Protein AF-A0A1W1EHX5-F1 (afdb_monomer)

Radius of gyration: 16.43 Å; Cα contacts (8 Å, |Δi|>4): 65; chains: 1; bounding box: 32×44×41 Å

Sequence (112 aa):
MSEAKERYNRLISIVNSNLSNHNINNITFENYDNLDISIYNYPLSKLLSIDDDKEFLYEVFYKILDRIIDKNTLNHLLLKLKNREIKREKIIKNIFNSQERIIKNTYIDFNK

Mean predicted aligned error: 8.45 Å

Secondary structure (DSSP, 8-state):
--HHHHHHHHHHHHHHHHHHHTTPPPPP---GGGTTS-TTS--HHHHHT--SHHHHHHHHHHHHHSSPPPHHHHHHHHHHHHTTSS-HHHHHHHHHTSHHHHHHT----TT-

Foldseek 3Di:
DDPVQVVVVVVLVVQQVVCVVVVHHRDDDDRPVCPVPDLVHHDPVVLVPPPDLLVSVQCLCCSQQVDGDDPVNSVVVVVCVVVVVDDSVRVSVPSNPDVSNVVVVPDPPPPD

Organism: NCBI:txid652676

pLDDT: mean 85.0, std 13.27, range [44.88, 97.31]

Structure (mmCIF, N/CA/C/O backbone):
data_AF-A0A1W1EHX5-F1
#
_entry.id   AF-A0A1W1EHX5-F1
#
loop_
_atom_site.group_PDB
_atom_site.id
_atom_site.type_symbol
_atom_site.label_atom_id
_atom_site.label_alt_id
_atom_site.label_comp_id
_atom_site.label_asym_id
_atom_site.label_entity_id
_atom_site.label_seq_id
_atom_site.pdbx_PDB_ins_code
_atom_site.Cartn_x
_atom_site.Cartn_y
_atom_site.Cartn_z
_atom_site.occupancy
_atom_site.B_iso_or_equiv
_atom_site.auth_seq_id
_atom_site.auth_comp_id
_atom_site.auth_asym_id
_atom_site.auth_atom_id
_atom_site.pdbx_PDB_model_num
ATOM 1 N N . MET A 1 1 ? -11.434 -6.218 -17.946 1.00 61.47 1 MET A N 1
ATOM 2 C CA . MET A 1 1 ? -10.377 -5.221 -17.653 1.00 61.47 1 MET A CA 1
ATOM 3 C C . MET A 1 1 ? -10.346 -4.235 -18.816 1.00 61.47 1 MET A C 1
ATOM 5 O O . MET A 1 1 ? -10.547 -4.696 -19.930 1.00 61.47 1 MET A O 1
ATOM 9 N N . SER A 1 2 ? -10.216 -2.920 -18.598 1.00 86.31 2 SER A N 1
ATOM 10 C CA . SER A 1 2 ? -10.209 -1.944 -19.706 1.00 86.31 2 SER A CA 1
ATOM 11 C C . SER A 1 2 ? -8.896 -2.004 -20.499 1.00 86.31 2 SER A C 1
ATOM 13 O O . SER A 1 2 ? -7.849 -2.322 -19.935 1.00 86.31 2 SER A O 1
ATOM 15 N N . GLU A 1 3 ? -8.935 -1.663 -21.790 1.00 93.88 3 GLU A N 1
ATOM 16 C CA . GLU A 1 3 ? -7.753 -1.664 -22.671 1.00 93.88 3 GLU A CA 1
ATOM 17 C C . GLU A 1 3 ? -6.623 -0.767 -22.132 1.00 93.88 3 GLU A C 1
ATOM 19 O O . GLU A 1 3 ? -5.446 -1.126 -22.163 1.00 93.88 3 GLU A O 1
ATOM 24 N N . ALA A 1 4 ? -6.974 0.391 -21.571 1.00 91.81 4 ALA A N 1
ATOM 25 C CA . ALA A 1 4 ? -6.007 1.313 -20.987 1.00 91.81 4 ALA A CA 1
ATOM 26 C C . ALA A 1 4 ? -5.294 0.727 -19.751 1.00 91.81 4 ALA A C 1
ATOM 28 O O . ALA A 1 4 ? -4.078 0.876 -19.623 1.00 91.81 4 ALA A O 1
ATOM 29 N N . LYS A 1 5 ? -6.013 -0.014 -18.895 1.00 92.56 5 LYS A N 1
ATOM 30 C CA . LYS A 1 5 ? -5.432 -0.716 -17.738 1.00 92.56 5 LYS A CA 1
ATOM 31 C C . LYS A 1 5 ? -4.465 -1.818 -18.164 1.00 92.56 5 LYS A C 1
ATOM 33 O O . LYS A 1 5 ? -3.412 -1.994 -17.557 1.00 92.56 5 LYS A O 1
ATOM 38 N N . GLU A 1 6 ? -4.785 -2.532 -19.239 1.00 93.75 6 GLU A N 1
ATOM 39 C CA . GLU A 1 6 ? -3.896 -3.548 -19.802 1.00 93.75 6 GLU A CA 1
ATOM 40 C C . GLU A 1 6 ? -2.609 -2.935 -20.369 1.00 93.75 6 GLU A C 1
ATOM 42 O O . GLU A 1 6 ? -1.510 -3.396 -20.048 1.00 93.75 6 GLU A O 1
ATOM 47 N N . ARG A 1 7 ? -2.724 -1.848 -21.145 1.00 95.12 7 ARG A N 1
ATOM 48 C CA . ARG A 1 7 ? -1.565 -1.104 -21.668 1.00 95.12 7 ARG A CA 1
ATOM 49 C C . ARG A 1 7 ? -0.668 -0.590 -20.541 1.00 95.12 7 ARG A C 1
ATOM 51 O O . ARG A 1 7 ? 0.551 -0.714 -20.633 1.00 95.12 7 ARG A O 1
ATOM 58 N N . TYR A 1 8 ? -1.260 -0.066 -19.470 1.00 94.56 8 TYR A N 1
ATOM 59 C CA . TYR A 1 8 ? -0.532 0.411 -18.297 1.00 94.56 8 TYR A CA 1
ATOM 60 C C . TYR A 1 8 ? 0.258 -0.705 -17.599 1.00 94.56 8 TYR A C 1
ATOM 62 O O . TYR A 1 8 ? 1.470 -0.590 -17.420 1.00 94.56 8 TYR A O 1
ATOM 70 N N . ASN A 1 9 ? -0.394 -1.829 -17.294 1.00 91.88 9 ASN A N 1
ATOM 71 C CA . ASN A 1 9 ? 0.269 -2.978 -16.668 1.00 91.88 9 ASN A CA 1
ATOM 72 C C . ASN A 1 9 ? 1.393 -3.542 -17.550 1.00 91.88 9 ASN A C 1
ATOM 74 O O . ASN A 1 9 ? 2.446 -3.948 -17.053 1.00 91.88 9 ASN A O 1
ATOM 78 N N . ARG A 1 10 ? 1.199 -3.525 -18.874 1.00 95.69 10 ARG A N 1
ATOM 79 C CA . ARG A 1 10 ? 2.223 -3.942 -19.835 1.00 95.69 10 ARG A CA 1
ATOM 80 C C . ARG A 1 10 ? 3.428 -3.002 -19.840 1.00 95.69 10 ARG A C 1
ATOM 82 O O . ARG A 1 10 ? 4.555 -3.488 -19.885 1.00 95.69 10 ARG A O 1
ATOM 89 N N . LEU A 1 11 ? 3.219 -1.689 -19.742 1.00 95.62 11 LEU A N 1
ATOM 90 C CA . LEU A 1 11 ? 4.309 -0.714 -19.610 1.00 95.62 11 LEU A CA 1
ATOM 91 C C . LEU A 1 11 ? 5.122 -0.948 -18.333 1.00 95.62 11 LEU A C 1
ATOM 93 O O . LEU A 1 11 ? 6.347 -1.024 -18.410 1.00 95.62 11 LEU A O 1
ATOM 97 N N . ILE A 1 12 ? 4.459 -1.144 -17.189 1.00 94.38 12 ILE A N 1
ATOM 98 C CA . ILE A 1 12 ? 5.134 -1.469 -15.921 1.00 94.38 12 ILE A CA 1
ATOM 99 C C . ILE A 1 12 ? 6.000 -2.721 -16.075 1.00 94.38 12 ILE A C 1
ATOM 101 O O . ILE A 1 12 ? 7.165 -2.732 -15.675 1.00 94.38 12 ILE A O 1
ATOM 105 N N . SER A 1 13 ? 5.440 -3.775 -16.676 1.00 94.31 13 SER A N 1
ATOM 106 C CA . SER A 1 13 ? 6.155 -5.031 -16.902 1.00 94.31 13 SER A CA 1
ATOM 107 C C . SER A 1 13 ? 7.399 -4.833 -17.770 1.00 94.31 13 SER A C 1
ATOM 109 O O . SER A 1 13 ? 8.467 -5.332 -17.415 1.00 94.31 13 SER A O 1
ATOM 111 N N . ILE A 1 14 ? 7.299 -4.061 -18.858 1.00 96.94 14 ILE A N 1
ATOM 112 C CA . ILE A 1 14 ? 8.438 -3.751 -19.734 1.00 96.94 14 ILE A CA 1
ATOM 113 C C . ILE A 1 14 ? 9.522 -2.986 -18.969 1.00 96.94 14 ILE A C 1
ATOM 115 O O . ILE A 1 14 ? 10.699 -3.334 -19.068 1.00 96.94 14 ILE A O 1
ATOM 119 N N . VAL A 1 15 ? 9.149 -1.968 -18.190 1.00 95.38 15 VAL A N 1
ATOM 120 C CA . VAL A 1 15 ? 10.116 -1.172 -17.422 1.00 95.38 15 VAL A CA 1
ATOM 121 C C . VAL A 1 15 ? 10.841 -2.042 -16.399 1.00 95.38 15 VAL A C 1
ATOM 123 O O . VAL A 1 15 ? 12.069 -2.093 -16.409 1.00 95.38 15 VAL A O 1
ATOM 126 N N . ASN A 1 16 ? 10.108 -2.788 -15.572 1.00 95.31 16 ASN A N 1
ATOM 127 C CA . ASN A 1 16 ? 10.715 -3.627 -14.537 1.00 95.31 16 ASN A CA 1
ATOM 128 C C . ASN A 1 16 ? 11.536 -4.789 -15.117 1.00 95.31 16 ASN A C 1
ATOM 130 O O . ASN A 1 16 ? 12.574 -5.139 -14.558 1.00 95.31 16 ASN A O 1
ATOM 134 N N . SER A 1 17 ? 11.143 -5.334 -16.274 1.00 95.50 17 SER A N 1
ATOM 135 C CA . SER A 1 17 ? 11.956 -6.332 -16.986 1.00 95.50 17 SER A CA 1
ATOM 136 C C . SER A 1 17 ? 13.299 -5.747 -17.430 1.00 95.50 17 SER A C 1
ATOM 138 O O . SER A 1 17 ? 14.337 -6.375 -17.241 1.00 95.50 17 SER A O 1
ATOM 140 N N . ASN A 1 18 ? 13.305 -4.522 -17.964 1.00 95.56 18 ASN A N 1
ATOM 141 C CA . ASN A 1 18 ? 14.544 -3.849 -18.355 1.00 95.56 18 ASN A CA 1
ATOM 142 C C . ASN A 1 18 ? 15.425 -3.507 -17.148 1.00 95.56 18 ASN A C 1
ATOM 144 O O . ASN A 1 18 ? 16.627 -3.747 -17.198 1.00 95.56 18 ASN A O 1
ATOM 148 N N . LEU A 1 19 ? 14.851 -3.005 -16.051 1.00 94.38 19 LEU A N 1
ATOM 149 C CA . LEU A 1 19 ? 15.608 -2.737 -14.820 1.00 94.38 19 LEU A CA 1
ATOM 150 C C . LEU A 1 19 ? 16.278 -4.008 -14.290 1.00 94.38 19 LEU A C 1
ATOM 152 O O . LEU A 1 19 ? 17.479 -4.003 -14.012 1.00 94.38 19 LEU A O 1
ATOM 156 N N . SER A 1 20 ? 15.528 -5.111 -14.254 1.00 93.31 20 SER A N 1
ATOM 157 C CA . SER A 1 20 ? 16.041 -6.419 -13.843 1.00 93.31 20 SER A CA 1
ATOM 158 C C . SER A 1 20 ? 17.195 -6.893 -14.736 1.00 93.31 20 SER A C 1
ATOM 160 O O . SER A 1 20 ? 18.204 -7.366 -14.218 1.00 93.31 20 SER A O 1
ATOM 162 N N . ASN A 1 21 ? 17.110 -6.694 -16.058 1.00 94.94 21 ASN A N 1
ATOM 163 C CA . ASN A 1 21 ? 18.192 -7.032 -16.997 1.00 94.94 21 ASN A CA 1
ATOM 164 C C . ASN A 1 21 ? 19.490 -6.242 -16.750 1.00 94.94 21 ASN A C 1
ATOM 166 O O . ASN A 1 21 ? 20.565 -6.682 -17.157 1.00 94.94 21 ASN A O 1
ATOM 170 N N . HIS A 1 22 ? 19.405 -5.092 -16.080 1.00 93.06 22 HIS A N 1
ATOM 171 C CA . HIS A 1 22 ? 20.548 -4.262 -15.702 1.00 93.06 22 HIS A CA 1
ATOM 172 C C . HIS A 1 22 ? 20.951 -4.414 -14.225 1.00 93.06 22 HIS A C 1
ATOM 174 O O . HIS A 1 22 ? 21.748 -3.617 -13.735 1.00 93.06 22 HIS A O 1
ATOM 180 N N . ASN A 1 23 ? 20.438 -5.427 -13.512 1.00 90.19 23 ASN A N 1
ATOM 181 C CA . ASN A 1 23 ? 20.637 -5.624 -12.068 1.00 90.19 23 ASN A CA 1
ATOM 182 C C . ASN A 1 23 ? 20.215 -4.407 -11.219 1.00 90.19 23 ASN A C 1
ATOM 184 O O . ASN A 1 23 ? 20.776 -4.154 -10.151 1.00 90.19 23 ASN A O 1
ATOM 188 N N . ILE A 1 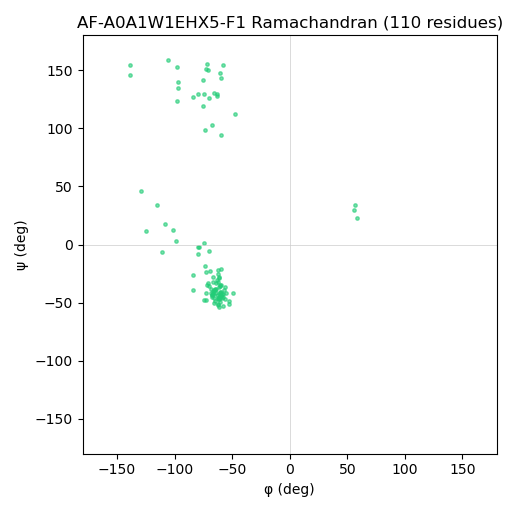24 ? 19.231 -3.643 -11.695 1.00 89.25 24 ILE A N 1
ATOM 189 C CA . ILE A 1 24 ? 18.634 -2.520 -10.974 1.00 89.25 24 ILE A CA 1
ATOM 190 C C . ILE A 1 24 ? 17.352 -3.016 -10.300 1.00 89.25 24 ILE A C 1
ATOM 192 O O . ILE A 1 24 ? 16.587 -3.785 -10.881 1.00 89.25 24 ILE A O 1
ATOM 196 N N . ASN A 1 25 ? 17.109 -2.570 -9.066 1.00 82.88 25 ASN A N 1
ATOM 197 C CA . ASN A 1 25 ? 15.885 -2.902 -8.342 1.00 82.88 25 ASN A CA 1
ATOM 198 C C . ASN A 1 25 ? 14.639 -2.417 -9.099 1.00 82.88 25 ASN A C 1
ATOM 200 O O . ASN A 1 25 ? 14.630 -1.327 -9.672 1.00 82.88 25 ASN A O 1
ATOM 204 N N . ASN A 1 26 ? 13.570 -3.210 -9.040 1.00 83.00 26 ASN A N 1
ATOM 205 C CA . ASN A 1 26 ? 12.283 -2.836 -9.617 1.00 83.00 26 ASN A CA 1
ATOM 206 C C . ASN A 1 26 ? 11.726 -1.566 -8.971 1.00 83.00 26 ASN A C 1
ATOM 208 O O . ASN A 1 26 ? 11.893 -1.329 -7.772 1.00 83.00 26 ASN A O 1
ATOM 212 N N . ILE A 1 27 ? 11.001 -0.796 -9.776 1.00 80.00 27 ILE A N 1
ATOM 213 C CA . ILE A 1 27 ? 10.254 0.369 -9.318 1.00 80.00 27 ILE A CA 1
ATOM 214 C C . ILE A 1 27 ? 8.802 -0.054 -9.097 1.00 80.00 27 ILE A C 1
ATOM 216 O O . ILE A 1 27 ? 8.196 -0.753 -9.919 1.00 80.00 27 ILE A O 1
ATOM 220 N N . THR A 1 28 ? 8.245 0.376 -7.970 1.00 78.31 28 THR A N 1
ATOM 221 C CA . THR A 1 28 ? 6.817 0.249 -7.684 1.00 78.31 28 THR A CA 1
ATOM 222 C C . THR A 1 28 ? 6.085 1.417 -8.332 1.00 78.31 28 THR A C 1
ATOM 224 O O . THR A 1 28 ? 6.442 2.572 -8.107 1.00 78.31 28 THR A O 1
ATOM 227 N N . PHE A 1 29 ? 5.071 1.107 -9.134 1.00 82.75 29 PHE A N 1
ATOM 228 C CA . PHE A 1 29 ? 4.195 2.087 -9.767 1.00 82.75 29 PHE A CA 1
ATOM 229 C C . PHE A 1 29 ? 2.827 2.102 -9.079 1.00 82.75 29 PHE A C 1
ATOM 231 O O . PHE A 1 29 ? 2.437 1.128 -8.437 1.00 82.75 29 PHE A O 1
ATOM 238 N N . GLU A 1 30 ? 2.108 3.211 -9.240 1.00 78.31 30 GLU A N 1
ATOM 239 C CA . GLU A 1 30 ? 0.715 3.377 -8.819 1.00 78.31 30 GLU A CA 1
ATOM 240 C C . GLU A 1 30 ? -0.212 2.330 -9.466 1.00 78.31 30 GLU A C 1
ATOM 242 O O . GLU A 1 30 ? 0.067 1.822 -10.550 1.00 78.31 30 GLU A O 1
ATOM 247 N N . ASN A 1 31 ? -1.342 1.999 -8.839 1.00 80.06 31 ASN A N 1
ATOM 248 C CA . ASN A 1 31 ? -2.340 1.165 -9.512 1.00 80.06 31 ASN A CA 1
ATOM 249 C C . ASN A 1 31 ? -3.094 2.011 -10.550 1.00 80.06 31 ASN A C 1
ATOM 251 O O . ASN A 1 31 ? -3.440 3.159 -10.281 1.00 80.06 31 ASN A O 1
ATOM 255 N N . TYR A 1 32 ? -3.408 1.434 -11.713 1.00 85.19 32 TYR A N 1
ATOM 256 C CA . TYR A 1 32 ? -4.147 2.121 -12.777 1.00 85.19 32 TYR A CA 1
ATOM 257 C C . TYR A 1 32 ? -5.416 2.823 -12.266 1.00 85.19 32 TYR A C 1
ATOM 259 O O . TYR A 1 32 ? -5.699 3.955 -12.651 1.00 85.19 32 TYR A O 1
ATOM 267 N N . ASP A 1 33 ? -6.158 2.160 -11.374 1.00 83.44 33 ASP A N 1
ATOM 268 C CA . ASP A 1 33 ? -7.440 2.657 -10.857 1.00 83.44 33 ASP A CA 1
ATOM 269 C C . ASP A 1 33 ? -7.297 3.870 -9.915 1.00 83.44 33 ASP A C 1
ATOM 271 O O . ASP A 1 33 ? -8.307 4.422 -9.483 1.00 83.44 33 ASP A O 1
ATOM 275 N N . ASN A 1 34 ? -6.063 4.263 -9.582 1.00 81.06 34 ASN A N 1
ATOM 276 C CA . ASN A 1 34 ? -5.745 5.358 -8.669 1.00 81.06 34 ASN A CA 1
ATOM 277 C C . ASN A 1 34 ? -4.819 6.412 -9.305 1.00 81.06 34 ASN A C 1
ATOM 279 O O . ASN A 1 34 ? -4.296 7.268 -8.595 1.00 81.06 34 ASN A O 1
ATOM 283 N N . LEU A 1 35 ? -4.596 6.365 -10.625 1.00 82.56 35 LEU A N 1
ATOM 284 C CA . LEU A 1 35 ? -3.718 7.314 -11.328 1.00 82.56 35 LEU A CA 1
ATOM 285 C C . LEU A 1 35 ? -4.201 8.768 -11.251 1.00 82.56 35 LEU A C 1
ATOM 287 O O . LEU A 1 35 ? -3.401 9.692 -11.377 1.00 82.56 35 LEU A O 1
ATOM 291 N N . ASP A 1 36 ? -5.501 8.976 -11.065 1.00 81.38 36 ASP A N 1
ATOM 292 C CA . ASP A 1 36 ? -6.128 10.285 -10.884 1.00 81.38 36 ASP A CA 1
ATOM 293 C C . ASP A 1 36 ? -5.984 10.829 -9.453 1.00 81.38 36 ASP A C 1
ATOM 295 O O . ASP A 1 36 ? -6.309 11.989 -9.185 1.00 81.38 36 ASP A O 1
ATOM 299 N N . ILE A 1 37 ? -5.478 10.016 -8.525 1.00 79.00 37 ILE A N 1
ATOM 300 C CA . ILE A 1 37 ? -5.362 10.361 -7.116 1.00 79.00 37 ILE A CA 1
ATOM 301 C C . ILE A 1 37 ? -3.944 10.837 -6.813 1.00 79.00 37 ILE A C 1
ATOM 303 O O . ILE A 1 37 ? -2.958 10.124 -6.980 1.00 79.00 37 ILE A O 1
ATOM 307 N N . SER A 1 38 ? -3.842 12.052 -6.279 1.00 72.00 38 SER A N 1
ATOM 308 C CA . SER A 1 38 ? -2.564 12.588 -5.816 1.00 72.00 38 SER A CA 1
ATOM 309 C C . SER A 1 38 ? -1.992 11.759 -4.665 1.00 72.00 38 SER A C 1
ATOM 311 O O . SER A 1 38 ? -2.642 11.578 -3.633 1.00 72.00 38 SER A O 1
ATOM 313 N N . ILE A 1 39 ? -0.722 11.366 -4.788 1.00 67.56 39 ILE A N 1
ATOM 314 C CA . ILE A 1 39 ? 0.049 10.717 -3.716 1.00 67.56 39 ILE A CA 1
ATOM 315 C C . ILE A 1 39 ? 0.166 11.584 -2.451 1.00 67.56 39 ILE A C 1
ATOM 317 O O . ILE A 1 39 ? 0.417 11.066 -1.366 1.00 67.56 39 ILE A O 1
ATOM 321 N N . TYR A 1 40 ? -0.027 12.903 -2.566 1.00 66.00 40 TYR A N 1
ATOM 322 C CA . TYR A 1 40 ? 0.026 13.831 -1.433 1.00 66.00 40 TYR A CA 1
ATOM 323 C C . TYR A 1 40 ? -1.304 13.916 -0.678 1.00 66.00 40 TYR A C 1
ATOM 325 O O . TYR A 1 40 ? -1.310 14.187 0.521 1.00 66.00 40 TYR A O 1
ATOM 333 N N . ASN A 1 41 ? -2.418 13.641 -1.365 1.00 71.75 41 ASN A N 1
ATOM 334 C CA . ASN A 1 41 ? -3.781 13.763 -0.846 1.00 71.75 41 ASN A CA 1
ATOM 335 C C . ASN A 1 41 ? -4.583 12.476 -1.089 1.00 71.75 41 ASN A C 1
ATOM 337 O O . ASN A 1 41 ? -5.725 12.517 -1.548 1.00 71.75 41 ASN A O 1
ATOM 341 N N . TYR A 1 42 ? -3.981 11.324 -0.791 1.00 78.56 42 TYR A N 1
ATOM 342 C CA . TYR A 1 42 ? -4.622 10.036 -1.027 1.00 78.56 42 TYR A CA 1
ATOM 343 C C . TYR A 1 42 ? -5.798 9.806 -0.048 1.00 78.56 42 TYR A C 1
ATOM 345 O O . TYR A 1 42 ? -5.597 9.886 1.171 1.00 78.56 42 TYR A O 1
ATOM 353 N N . PRO A 1 43 ? -7.027 9.505 -0.520 1.00 84.62 43 PRO A N 1
ATOM 354 C CA . PRO A 1 43 ? -8.183 9.308 0.347 1.00 84.62 43 PRO A CA 1
ATOM 355 C C . PRO A 1 43 ? -8.007 8.110 1.284 1.00 84.62 43 PRO A C 1
ATOM 357 O O . PRO A 1 43 ? -7.780 6.983 0.846 1.00 84.62 43 PRO A O 1
ATOM 360 N N . LEU A 1 44 ? -8.206 8.320 2.588 1.00 86.44 44 LEU A N 1
ATOM 361 C CA . LEU A 1 44 ? -8.104 7.234 3.573 1.00 86.44 44 LEU A CA 1
ATOM 362 C C . LEU A 1 44 ? -9.142 6.129 3.336 1.00 86.44 44 LEU A C 1
ATOM 364 O O . LEU A 1 44 ? -8.861 4.959 3.580 1.00 86.44 44 LEU A O 1
ATOM 368 N N . SER A 1 45 ? -10.322 6.487 2.823 1.00 88.19 45 SER A N 1
ATOM 369 C CA . SER A 1 45 ? -11.374 5.533 2.461 1.00 88.19 45 SER A CA 1
ATOM 370 C C . SER A 1 45 ? -10.921 4.534 1.394 1.00 88.19 45 SER A C 1
ATOM 372 O O . SER A 1 45 ? -11.298 3.370 1.468 1.00 88.19 45 SER A O 1
ATOM 374 N N . LYS A 1 46 ? -10.071 4.961 0.451 1.00 87.44 46 LYS A N 1
ATOM 375 C CA . LYS A 1 46 ? -9.501 4.098 -0.594 1.00 87.44 46 LYS A CA 1
ATOM 376 C C . LYS A 1 46 ? -8.463 3.123 -0.043 1.00 87.44 4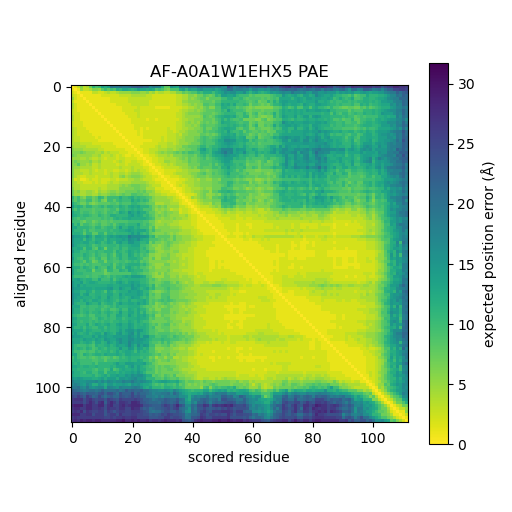6 LYS A C 1
ATOM 378 O O . LYS A 1 46 ? -8.393 1.991 -0.500 1.00 87.44 46 LYS A O 1
ATOM 383 N N . LEU A 1 47 ? -7.679 3.535 0.956 1.00 90.06 47 LEU A N 1
ATOM 384 C CA . LEU A 1 47 ? -6.772 2.616 1.654 1.00 90.06 47 LEU A CA 1
ATOM 385 C C . LEU A 1 47 ? -7.565 1.576 2.449 1.00 90.06 47 LEU A C 1
ATOM 387 O O . LEU A 1 47 ? -7.239 0.397 2.431 1.00 90.06 47 LEU A O 1
ATOM 391 N N . LEU A 1 48 ? -8.636 1.997 3.123 1.00 93.19 48 LEU A N 1
ATOM 392 C CA . LEU A 1 48 ? -9.467 1.096 3.922 1.00 93.19 48 LEU A CA 1
ATOM 393 C C . LEU A 1 48 ? -10.284 0.105 3.082 1.00 93.19 48 LEU A C 1
ATOM 395 O O . LEU A 1 48 ? -10.646 -0.942 3.610 1.00 93.19 48 LEU A O 1
ATOM 399 N N . SER A 1 49 ? -10.545 0.403 1.805 1.00 91.56 49 SER A N 1
ATOM 400 C CA . SER A 1 49 ? -11.256 -0.499 0.890 1.00 91.56 49 SER A CA 1
ATOM 401 C C . SER A 1 49 ? -10.397 -1.626 0.306 1.00 91.56 49 SER A C 1
ATOM 403 O O . SER A 1 49 ? -10.913 -2.416 -0.473 1.00 91.56 49 SER A O 1
ATOM 405 N N . ILE A 1 50 ? -9.096 -1.688 0.613 1.00 91.00 50 ILE A N 1
ATOM 406 C CA . ILE A 1 50 ? -8.228 -2.780 0.149 1.00 91.00 50 ILE A CA 1
ATOM 407 C C . ILE A 1 50 ? -8.537 -4.030 0.971 1.00 91.00 50 ILE A C 1
ATOM 409 O O . ILE A 1 50 ? -8.357 -4.014 2.184 1.00 91.00 50 ILE A O 1
ATOM 413 N N . ASP A 1 51 ? -8.988 -5.112 0.341 1.00 91.44 51 ASP A N 1
ATOM 414 C CA . ASP A 1 51 ? -9.455 -6.301 1.065 1.00 91.44 51 ASP A CA 1
ATOM 415 C C . ASP A 1 51 ? -8.316 -7.103 1.711 1.00 91.44 51 ASP A C 1
ATOM 417 O O . ASP A 1 51 ? -8.438 -7.522 2.864 1.00 91.44 51 ASP A O 1
ATOM 421 N N . ASP A 1 52 ? -7.190 -7.282 1.018 1.00 94.38 52 ASP A N 1
ATOM 422 C CA . ASP A 1 52 ? -6.047 -8.049 1.521 1.00 94.38 52 ASP A CA 1
ATOM 423 C C . ASP A 1 52 ? -5.183 -7.228 2.497 1.00 94.38 52 ASP A C 1
ATOM 425 O O . ASP A 1 52 ? -4.756 -6.114 2.197 1.00 94.38 52 ASP A O 1
ATOM 429 N N . ASP A 1 53 ? -4.886 -7.785 3.678 1.00 95.25 53 ASP A N 1
ATOM 430 C CA . ASP A 1 53 ? -4.107 -7.089 4.715 1.00 95.25 53 ASP A CA 1
ATOM 431 C C . ASP A 1 53 ? -2.669 -6.786 4.276 1.00 95.25 53 ASP A C 1
ATOM 433 O O . ASP A 1 53 ? -2.086 -5.782 4.694 1.00 95.25 53 ASP A O 1
ATOM 437 N N . LYS A 1 54 ? -2.067 -7.651 3.455 1.00 94.38 54 LYS A N 1
ATOM 438 C CA . LYS A 1 54 ? -0.688 -7.471 3.004 1.00 94.38 54 LYS A CA 1
ATOM 439 C C . LYS A 1 54 ? -0.624 -6.369 1.952 1.00 94.38 54 LYS A C 1
ATOM 441 O O . LYS A 1 54 ? 0.212 -5.477 2.084 1.00 94.38 54 LYS A O 1
ATOM 446 N N . GLU A 1 55 ? -1.508 -6.396 0.960 1.00 92.00 55 GLU A N 1
ATOM 447 C CA . GLU A 1 55 ? -1.663 -5.327 -0.031 1.00 92.00 55 GLU A CA 1
ATOM 448 C C . GLU A 1 55 ? -1.976 -3.988 0.646 1.00 92.00 55 GLU A C 1
ATOM 450 O O . GLU A 1 55 ? -1.306 -2.992 0.378 1.00 92.00 55 GLU A O 1
ATOM 455 N N . PHE A 1 56 ? -2.893 -3.985 1.619 1.00 94.19 56 PHE A N 1
ATOM 456 C CA . PHE A 1 56 ? -3.209 -2.814 2.433 1.00 94.19 56 PHE A CA 1
ATOM 457 C C . PHE A 1 56 ? -1.955 -2.202 3.072 1.00 94.19 56 PHE A C 1
ATOM 459 O O . PHE A 1 56 ? -1.734 -0.996 2.977 1.00 94.19 56 PHE A O 1
ATOM 466 N N . LEU A 1 57 ? -1.109 -3.016 3.711 1.00 94.62 57 LEU A N 1
ATOM 467 C CA . LEU A 1 57 ? 0.108 -2.524 4.359 1.00 94.62 57 LEU A CA 1
ATOM 468 C C . LEU A 1 57 ? 1.128 -1.974 3.358 1.00 94.62 57 LEU A C 1
ATOM 470 O O . LEU A 1 57 ? 1.753 -0.952 3.645 1.00 94.62 57 LEU A O 1
ATOM 474 N N . TYR A 1 58 ? 1.287 -2.608 2.194 1.00 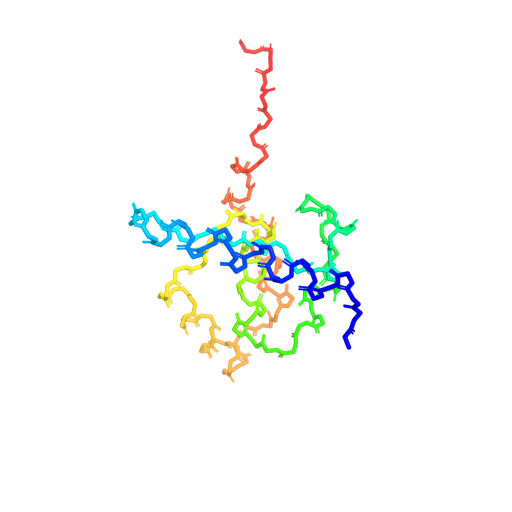91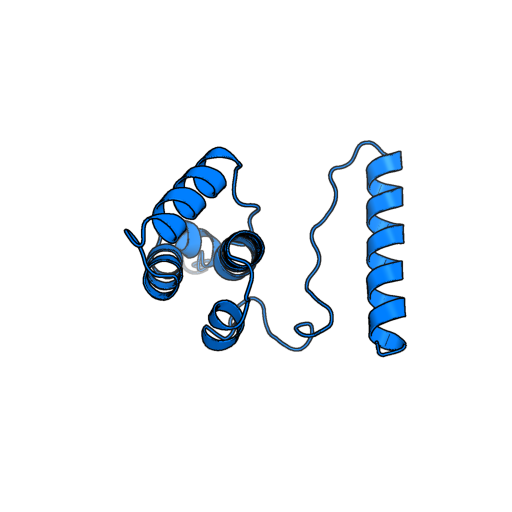.81 58 TYR A N 1
ATOM 475 C CA . TYR A 1 58 ? 2.148 -2.071 1.138 1.00 91.81 58 TYR A CA 1
ATOM 476 C C . TYR A 1 58 ? 1.665 -0.702 0.666 1.00 91.81 58 TYR A C 1
ATOM 478 O O . TYR A 1 58 ? 2.452 0.245 0.650 1.00 91.81 58 TYR A O 1
ATOM 486 N N . GLU A 1 59 ? 0.376 -0.579 0.355 1.00 88.69 59 GLU A N 1
ATOM 487 C CA . GLU A 1 59 ? -0.209 0.669 -0.133 1.00 88.69 59 GLU A CA 1
ATOM 488 C C . GLU A 1 59 ? -0.143 1.778 0.917 1.00 88.69 59 GLU A C 1
ATOM 490 O O . GLU A 1 59 ? 0.238 2.902 0.605 1.00 88.69 59 GLU A O 1
ATOM 495 N N . VAL A 1 60 ? -0.424 1.485 2.188 1.00 90.88 60 VAL A N 1
ATOM 496 C CA . VAL A 1 60 ? -0.343 2.493 3.255 1.00 90.88 60 VAL A CA 1
ATOM 497 C C . VAL A 1 60 ? 1.075 3.051 3.396 1.00 90.88 60 VAL A C 1
ATOM 499 O O . VAL A 1 60 ? 1.245 4.269 3.484 1.00 90.88 60 VAL A O 1
ATOM 502 N N . PHE A 1 61 ? 2.098 2.193 3.414 1.00 90.44 61 PHE A N 1
ATOM 503 C CA . PHE A 1 61 ? 3.487 2.649 3.525 1.00 90.44 61 PHE A CA 1
ATOM 504 C C . PHE A 1 61 ? 3.938 3.395 2.271 1.00 90.44 61 PHE A C 1
ATOM 506 O O . PHE A 1 61 ? 4.556 4.454 2.380 1.00 90.44 61 PHE A O 1
ATOM 513 N N . TYR A 1 62 ? 3.578 2.904 1.089 1.00 85.94 62 TYR A N 1
ATOM 514 C CA . TYR A 1 62 ? 3.943 3.551 -0.162 1.00 85.94 62 TYR A CA 1
ATOM 515 C C . TYR A 1 62 ? 3.263 4.920 -0.308 1.00 85.94 62 TYR A C 1
ATOM 517 O O . TYR A 1 62 ? 3.933 5.934 -0.481 1.00 85.94 62 TYR A O 1
ATOM 525 N N . LYS A 1 63 ? 1.945 5.009 -0.121 1.00 85.56 63 LYS A N 1
ATOM 526 C CA . LYS A 1 63 ? 1.206 6.270 -0.282 1.00 85.56 63 LYS A CA 1
ATOM 527 C C . LYS A 1 63 ? 1.566 7.306 0.775 1.00 85.56 63 LYS A C 1
ATOM 529 O O . LYS A 1 63 ? 1.790 8.472 0.449 1.00 85.56 63 LYS A O 1
ATOM 534 N N . ILE A 1 64 ? 1.649 6.903 2.045 1.00 85.88 64 ILE A N 1
ATOM 535 C CA . ILE A 1 64 ? 1.855 7.861 3.139 1.00 85.88 64 ILE A CA 1
ATOM 536 C C . ILE A 1 64 ? 3.339 8.202 3.321 1.00 85.88 64 ILE A C 1
ATOM 538 O O . ILE A 1 64 ? 3.657 9.368 3.559 1.00 85.88 64 ILE A O 1
ATOM 542 N N . LEU A 1 65 ? 4.241 7.223 3.195 1.00 83.81 65 LEU A N 1
ATOM 543 C CA . LEU A 1 65 ? 5.671 7.390 3.493 1.00 83.81 65 LEU A CA 1
ATOM 544 C C . LEU A 1 65 ? 6.588 7.344 2.264 1.00 83.81 65 LEU A C 1
ATOM 546 O O . LEU A 1 65 ? 7.773 7.610 2.419 1.00 83.81 65 LEU A O 1
ATOM 550 N N . ASP A 1 66 ? 6.076 7.037 1.069 1.00 79.62 66 ASP A N 1
ATOM 551 C CA . ASP A 1 66 ? 6.883 6.848 -0.153 1.00 79.62 66 ASP A CA 1
ATOM 552 C C . ASP A 1 66 ? 7.969 5.774 -0.030 1.00 79.62 66 ASP A C 1
ATOM 554 O O . ASP A 1 66 ? 9.064 5.894 -0.577 1.00 79.62 66 ASP A O 1
ATOM 558 N N . ARG A 1 67 ? 7.700 4.713 0.741 1.00 80.75 67 ARG A N 1
ATOM 559 C CA . ARG A 1 67 ? 8.675 3.639 0.932 1.00 80.75 67 ARG A CA 1
ATOM 560 C C . ARG A 1 67 ? 8.055 2.262 0.913 1.00 80.75 67 ARG A C 1
ATOM 562 O O . ARG A 1 67 ? 6.900 2.060 1.280 1.00 80.75 67 ARG A O 1
ATOM 569 N N . ILE A 1 68 ? 8.890 1.297 0.554 1.00 84.06 68 ILE A N 1
ATOM 570 C CA . ILE A 1 68 ? 8.570 -0.116 0.686 1.00 84.06 68 ILE A CA 1
ATOM 571 C C . ILE A 1 68 ? 8.669 -0.485 2.170 1.00 84.06 68 ILE A C 1
ATOM 573 O O . ILE A 1 68 ? 9.663 -0.187 2.840 1.00 84.06 68 ILE A O 1
ATOM 577 N N . ILE A 1 69 ? 7.623 -1.125 2.690 1.00 87.94 69 ILE A N 1
ATOM 578 C CA . ILE A 1 69 ? 7.630 -1.702 4.035 1.00 87.94 69 ILE A CA 1
ATOM 579 C C . ILE A 1 69 ? 8.634 -2.860 4.096 1.00 87.94 69 ILE A C 1
ATOM 581 O O . ILE A 1 69 ? 8.637 -3.750 3.242 1.00 87.94 69 ILE A O 1
ATOM 585 N N . ASP A 1 70 ? 9.501 -2.860 5.108 1.00 88.88 70 ASP A N 1
ATOM 586 C CA . ASP A 1 70 ? 10.451 -3.949 5.304 1.00 88.88 70 ASP A CA 1
ATOM 587 C C . ASP A 1 70 ? 9.749 -5.222 5.802 1.00 88.88 70 ASP A C 1
ATOM 589 O O . ASP A 1 70 ? 8.683 -5.189 6.423 1.00 88.88 70 ASP A O 1
ATOM 593 N N . LYS A 1 71 ? 10.369 -6.376 5.538 1.00 90.62 71 LYS A N 1
ATOM 594 C CA . LYS A 1 71 ? 9.777 -7.691 5.814 1.00 90.62 71 LYS A CA 1
ATOM 595 C C . LYS A 1 71 ? 9.452 -7.907 7.296 1.00 90.62 71 LYS A C 1
ATOM 597 O O . LYS A 1 71 ? 8.457 -8.562 7.605 1.00 90.62 71 LYS A O 1
ATOM 602 N N . ASN A 1 72 ? 10.270 -7.378 8.206 1.00 90.88 72 ASN A N 1
ATOM 603 C CA . ASN A 1 72 ? 10.073 -7.576 9.642 1.00 90.88 72 ASN A CA 1
ATOM 604 C C . ASN A 1 72 ? 8.870 -6.765 10.129 1.00 90.88 72 ASN A C 1
ATOM 606 O O . ASN A 1 72 ? 7.981 -7.321 10.777 1.00 90.88 72 ASN A O 1
ATOM 610 N N . THR A 1 73 ? 8.799 -5.489 9.747 1.00 91.88 73 THR A N 1
ATOM 611 C CA . THR A 1 73 ? 7.654 -4.620 10.047 1.00 91.88 73 THR A CA 1
ATOM 612 C C . THR A 1 73 ? 6.367 -5.168 9.437 1.00 91.88 73 THR A C 1
ATOM 614 O O . THR A 1 73 ? 5.343 -5.221 10.119 1.00 91.88 73 THR A O 1
ATOM 617 N N . LEU A 1 74 ? 6.417 -5.644 8.188 1.00 93.75 74 LEU A N 1
ATOM 618 C CA . LEU A 1 74 ? 5.273 -6.257 7.514 1.00 93.75 74 LEU A CA 1
ATOM 619 C C . LEU A 1 74 ? 4.738 -7.465 8.290 1.00 93.75 74 LEU A C 1
ATOM 621 O O . LEU A 1 74 ? 3.555 -7.508 8.621 1.00 93.75 74 LEU A O 1
ATOM 625 N N . ASN A 1 75 ? 5.605 -8.424 8.621 1.00 95.44 75 ASN A N 1
ATOM 626 C CA . ASN A 1 75 ? 5.210 -9.630 9.351 1.00 95.44 75 ASN A CA 1
ATOM 627 C C . ASN A 1 75 ? 4.629 -9.300 10.733 1.00 95.44 75 ASN A C 1
ATOM 629 O O . ASN A 1 75 ? 3.628 -9.889 11.141 1.00 95.44 75 ASN A O 1
ATOM 633 N N . HIS A 1 76 ? 5.230 -8.339 11.437 1.00 96.06 76 HIS A N 1
ATOM 634 C CA . HIS A 1 76 ? 4.746 -7.887 12.740 1.00 96.06 76 HIS A CA 1
ATOM 635 C C . HIS A 1 76 ? 3.344 -7.279 12.659 1.00 96.06 76 HIS A C 1
ATOM 637 O O . HIS A 1 76 ? 2.466 -7.624 13.449 1.00 96.06 76 HIS A O 1
ATOM 643 N N . LEU A 1 77 ? 3.101 -6.396 11.688 1.00 96.19 77 LEU A N 1
ATOM 644 C CA . LEU A 1 77 ? 1.794 -5.759 11.514 1.00 96.19 77 LEU A CA 1
ATOM 645 C C . LEU A 1 77 ? 0.721 -6.747 11.049 1.00 96.19 77 LEU A C 1
ATOM 647 O O . LEU A 1 77 ? -0.400 -6.688 11.554 1.00 96.19 77 LEU A O 1
ATOM 651 N N . LEU A 1 78 ? 1.065 -7.687 10.163 1.00 97.31 78 LEU A N 1
ATOM 652 C CA . LEU A 1 78 ? 0.160 -8.762 9.746 1.00 97.31 78 LEU A CA 1
ATOM 653 C C . LEU A 1 78 ? -0.282 -9.626 10.932 1.00 97.31 78 LEU A C 1
ATOM 655 O O . LEU A 1 78 ? -1.467 -9.928 11.062 1.00 97.31 78 LEU A O 1
ATOM 659 N N . LEU A 1 79 ? 0.641 -9.986 11.831 1.00 96.94 79 LEU A N 1
ATOM 660 C CA . LEU A 1 79 ? 0.303 -10.729 13.049 1.00 96.94 79 LEU A CA 1
ATOM 661 C C . LEU A 1 79 ? -0.659 -9.941 13.944 1.00 96.94 79 LEU A C 1
ATOM 663 O O . LEU A 1 79 ? -1.663 -10.489 14.394 1.00 96.94 79 LEU A O 1
ATOM 667 N N . LYS A 1 80 ? -0.405 -8.644 14.149 1.00 96.81 80 LYS A N 1
ATOM 668 C CA . LYS A 1 80 ? -1.283 -7.789 14.960 1.00 96.81 80 LYS A CA 1
ATOM 669 C C . LYS A 1 80 ? -2.678 -7.616 14.362 1.00 96.81 80 LYS A C 1
ATOM 671 O O . LYS A 1 80 ? -3.652 -7.590 15.114 1.00 96.81 80 LYS A O 1
ATOM 676 N N . LEU A 1 81 ? -2.787 -7.501 13.036 1.00 95.50 81 LEU A N 1
ATOM 677 C CA . LEU A 1 81 ? -4.071 -7.443 12.327 1.00 95.50 81 LEU A CA 1
ATOM 678 C C . LEU A 1 81 ? -4.837 -8.759 12.486 1.00 95.50 81 LEU A C 1
ATOM 680 O O . LEU A 1 81 ? -5.991 -8.752 12.917 1.00 95.50 81 LEU A O 1
ATOM 684 N N . LYS A 1 82 ? -4.164 -9.891 12.250 1.00 96.12 82 LYS A N 1
ATOM 685 C CA . LYS A 1 82 ? -4.738 -11.232 12.412 1.00 96.12 82 LYS A CA 1
ATOM 686 C C . LYS A 1 82 ? -5.248 -11.476 13.835 1.00 96.12 82 LYS A C 1
ATOM 688 O O . LYS A 1 82 ? -6.345 -12.002 14.012 1.00 96.12 82 LYS A O 1
ATOM 693 N N . ASN A 1 83 ? -4.485 -11.051 14.841 1.00 96.12 83 ASN A N 1
ATOM 694 C CA . ASN A 1 83 ? -4.849 -11.171 16.254 1.00 96.12 83 ASN A CA 1
ATOM 695 C C . ASN A 1 83 ? -5.855 -10.102 16.719 1.00 96.12 83 ASN A C 1
ATOM 697 O O . ASN A 1 83 ? -6.265 -10.116 17.877 1.00 96.12 83 ASN A O 1
ATOM 701 N N . ARG A 1 84 ? -6.260 -9.168 15.843 1.00 93.94 84 ARG A N 1
ATOM 702 C CA . ARG A 1 84 ? -7.135 -8.021 16.153 1.00 93.94 84 ARG A CA 1
ATOM 703 C C . ARG A 1 84 ? -6.593 -7.097 17.252 1.00 93.94 84 ARG A C 1
ATOM 705 O O . ARG A 1 84 ? -7.350 -6.347 17.864 1.00 93.94 84 ARG A O 1
ATOM 712 N N . GLU A 1 85 ? -5.282 -7.112 17.476 1.00 96.06 85 GLU A N 1
ATOM 713 C CA . GLU A 1 85 ? -4.583 -6.242 18.432 1.00 96.06 85 GLU A CA 1
ATOM 714 C C . GLU A 1 85 ? -4.505 -4.793 17.934 1.00 96.06 85 GLU A C 1
ATOM 716 O O . GLU A 1 85 ? -4.361 -3.852 18.715 1.00 96.06 85 GLU A O 1
ATOM 721 N N . ILE A 1 86 ? -4.597 -4.599 16.617 1.00 95.38 86 ILE A N 1
ATOM 722 C CA . ILE A 1 86 ? -4.643 -3.289 15.978 1.00 95.38 86 ILE A CA 1
ATOM 723 C C . ILE A 1 86 ? -5.664 -3.294 14.841 1.00 95.38 86 ILE A C 1
ATOM 725 O O . ILE A 1 86 ? -5.843 -4.295 14.154 1.00 95.38 86 ILE A O 1
ATOM 729 N N . LYS A 1 87 ? -6.328 -2.154 14.634 1.00 95.38 87 LYS A N 1
ATOM 730 C CA . LYS A 1 87 ? -7.233 -1.933 13.500 1.00 95.38 87 LYS A CA 1
ATOM 731 C C . LYS A 1 87 ? -6.527 -1.182 12.373 1.00 95.38 87 LYS A C 1
ATOM 733 O O . LYS A 1 87 ? -5.632 -0.373 12.638 1.00 95.38 87 LYS A O 1
ATOM 738 N N . ARG A 1 88 ? -6.974 -1.381 11.132 1.00 95.69 88 ARG A N 1
ATOM 739 C CA . ARG A 1 88 ? -6.423 -0.723 9.934 1.00 95.69 88 ARG A CA 1
ATOM 740 C C . ARG A 1 88 ? -6.436 0.806 10.042 1.00 95.69 88 ARG A C 1
ATOM 742 O O . ARG A 1 88 ? -5.428 1.450 9.763 1.00 95.69 88 ARG A O 1
ATOM 749 N N . GLU A 1 89 ? -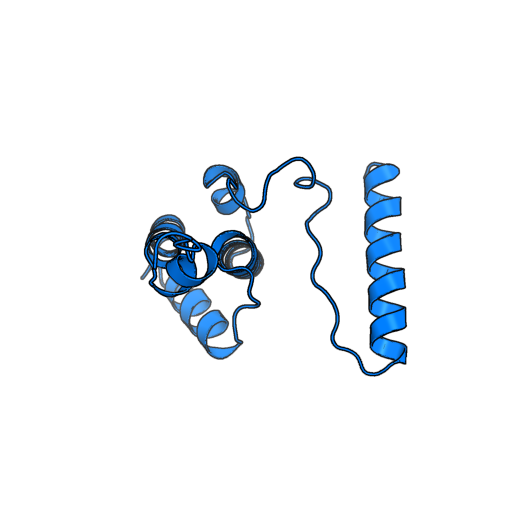7.506 1.397 10.568 1.00 94.50 89 GLU A N 1
ATOM 750 C CA . GLU A 1 89 ? -7.624 2.847 10.782 1.00 94.50 89 GLU A CA 1
ATOM 751 C C . GLU A 1 89 ? -6.558 3.361 11.754 1.00 94.50 89 GLU A C 1
ATOM 753 O O . GLU A 1 89 ? -6.009 4.453 11.588 1.00 94.50 89 GLU A O 1
ATOM 758 N N . LYS A 1 90 ? -6.238 2.560 12.777 1.00 93.12 90 LYS A N 1
ATOM 759 C CA . LYS A 1 90 ? -5.212 2.905 13.760 1.00 93.12 90 LYS A CA 1
ATOM 760 C C . LYS A 1 90 ? -3.815 2.853 13.143 1.00 93.12 90 LYS A C 1
ATOM 762 O O . LYS A 1 90 ? -3.000 3.708 13.476 1.00 93.12 90 LYS A O 1
ATOM 767 N N . ILE A 1 91 ? -3.558 1.914 12.229 1.00 94.25 91 ILE A N 1
ATOM 768 C CA . ILE A 1 91 ? -2.305 1.844 11.460 1.00 94.25 91 ILE A CA 1
ATOM 769 C C . ILE A 1 91 ? -2.139 3.104 10.609 1.00 94.25 91 ILE A C 1
ATOM 771 O O . ILE A 1 91 ? -1.143 3.807 10.774 1.00 94.25 91 ILE A O 1
ATOM 775 N N . ILE A 1 92 ? -3.140 3.440 9.787 1.00 91.69 92 ILE A N 1
ATOM 776 C CA . ILE A 1 92 ? -3.137 4.656 8.958 1.00 91.69 92 ILE A CA 1
ATOM 777 C C . ILE A 1 92 ? -2.861 5.883 9.827 1.00 91.69 92 ILE A C 1
ATOM 779 O O . ILE A 1 92 ? -1.951 6.656 9.539 1.00 91.69 92 ILE A O 1
ATOM 783 N N . LYS A 1 93 ? -3.607 6.046 10.928 1.00 90.12 93 LYS A N 1
ATOM 784 C CA . LYS A 1 93 ? -3.451 7.189 11.835 1.00 90.12 93 LYS A CA 1
ATOM 785 C C . LYS A 1 93 ? -2.052 7.256 12.449 1.00 90.12 93 LYS A C 1
ATOM 787 O O . LYS A 1 93 ? -1.507 8.348 12.582 1.00 90.12 93 LYS A O 1
ATOM 792 N N . ASN A 1 94 ? -1.478 6.128 12.858 1.00 91.06 94 ASN A N 1
ATOM 793 C CA . ASN A 1 94 ? -0.144 6.105 13.454 1.00 91.06 94 ASN A CA 1
ATOM 794 C C . ASN A 1 94 ? 0.931 6.476 12.423 1.00 91.06 94 ASN A C 1
ATOM 796 O O . ASN A 1 94 ? 1.800 7.286 12.725 1.00 91.06 94 ASN A O 1
ATOM 800 N N . ILE A 1 95 ? 0.839 5.946 11.202 1.00 89.00 95 ILE A N 1
ATOM 801 C CA . ILE A 1 95 ? 1.786 6.239 10.118 1.00 89.00 95 ILE A CA 1
ATOM 802 C C . ILE A 1 95 ? 1.659 7.698 9.669 1.00 89.00 95 ILE A C 1
ATOM 804 O O . ILE A 1 95 ? 2.663 8.396 9.538 1.00 89.00 95 ILE A O 1
ATOM 808 N N . PHE A 1 96 ? 0.434 8.204 9.527 1.00 84.31 96 PHE A N 1
ATOM 809 C CA . PHE A 1 96 ? 0.168 9.592 9.148 1.00 84.31 96 PHE A CA 1
ATOM 810 C C . PHE A 1 96 ? 0.714 10.617 10.152 1.00 84.31 96 PHE A C 1
ATOM 812 O O . PHE A 1 96 ? 1.050 11.732 9.760 1.00 84.31 96 PHE A O 1
ATOM 819 N N . ASN A 1 97 ? 0.803 10.245 11.431 1.00 83.50 97 ASN A N 1
ATOM 820 C CA . ASN A 1 97 ? 1.350 11.084 12.501 1.00 83.50 97 ASN A CA 1
ATOM 821 C C . ASN A 1 97 ? 2.810 10.748 12.845 1.00 83.50 97 ASN A C 1
ATOM 823 O O . ASN A 1 97 ? 3.356 11.302 13.798 1.00 83.50 97 ASN A O 1
ATOM 827 N N . SER A 1 98 ? 3.435 9.817 12.124 1.00 84.31 98 SER A N 1
ATOM 828 C CA . SER A 1 98 ? 4.822 9.435 12.375 1.00 84.31 98 SER A CA 1
ATOM 829 C C . SER A 1 98 ? 5.784 10.543 11.944 1.00 84.31 98 SER A C 1
ATOM 831 O O . SER A 1 98 ? 5.528 11.279 10.988 1.00 84.31 98 SER A O 1
ATOM 833 N N . GLN A 1 99 ? 6.929 10.630 12.624 1.00 77.12 99 GLN A N 1
ATOM 834 C CA . GLN A 1 99 ? 8.008 11.542 12.233 1.00 77.12 99 GLN A CA 1
ATOM 835 C C . GLN A 1 99 ? 8.553 11.227 10.833 1.00 77.12 99 GLN A C 1
ATOM 837 O O . GLN A 1 99 ? 8.970 12.141 10.130 1.00 77.12 99 GLN A O 1
ATOM 842 N N . GLU A 1 100 ? 8.476 9.966 10.393 1.00 73.06 100 GLU A N 1
ATOM 843 C CA . GLU A 1 100 ? 8.878 9.545 9.043 1.00 73.06 100 GLU A CA 1
ATOM 844 C C . GLU A 1 100 ? 8.129 10.323 7.955 1.00 73.06 100 GLU A C 1
ATOM 846 O O . GLU A 1 100 ? 8.716 10.702 6.945 1.00 73.06 100 GLU A O 1
ATOM 851 N N . ARG A 1 101 ? 6.851 10.648 8.179 1.00 72.62 101 ARG A N 1
ATOM 852 C CA . ARG A 1 101 ? 6.080 11.450 7.227 1.00 72.62 101 ARG A CA 1
ATOM 853 C C . ARG A 1 101 ? 6.525 12.913 7.189 1.00 72.62 101 ARG A C 1
ATOM 855 O O . ARG A 1 101 ? 6.461 13.539 6.136 1.00 72.62 101 ARG A O 1
ATOM 862 N N . ILE A 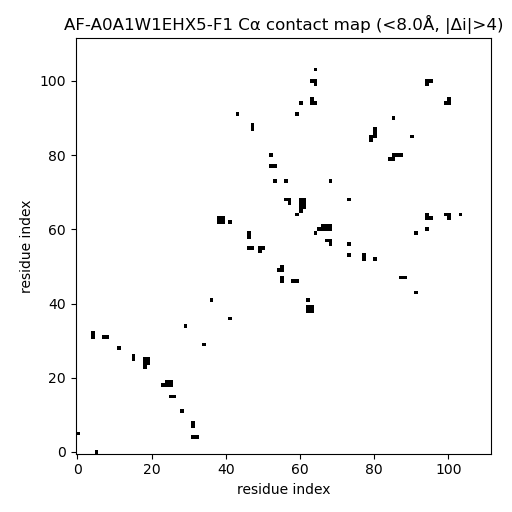1 102 ? 6.973 13.467 8.317 1.00 61.22 102 ILE A N 1
ATOM 863 C CA . ILE A 1 102 ? 7.412 14.871 8.413 1.00 61.22 102 ILE A CA 1
ATOM 864 C C . ILE A 1 102 ? 8.635 15.111 7.516 1.00 61.22 102 ILE A C 1
ATOM 866 O O . ILE A 1 102 ? 8.756 16.182 6.932 1.00 61.22 102 ILE A O 1
ATOM 870 N N . ILE A 1 103 ? 9.473 14.090 7.310 1.00 57.91 103 ILE A N 1
ATOM 871 C CA . ILE A 1 103 ? 10.633 14.147 6.408 1.00 57.91 103 ILE A CA 1
ATOM 872 C C . ILE A 1 103 ? 10.207 14.279 4.930 1.00 57.91 103 ILE A C 1
ATOM 874 O O . ILE A 1 103 ? 10.916 14.902 4.151 1.00 57.91 103 ILE A O 1
ATOM 878 N N . LYS A 1 104 ? 9.020 13.783 4.543 1.00 51.69 104 LYS A N 1
ATOM 879 C CA . LYS A 1 104 ? 8.435 13.977 3.197 1.00 51.69 104 LYS A CA 1
ATOM 880 C C . LYS A 1 104 ? 7.901 15.408 2.989 1.00 51.69 104 LYS A C 1
ATOM 882 O O . LYS A 1 104 ? 7.734 15.843 1.855 1.00 51.69 104 LYS A O 1
ATOM 887 N N . ASN A 1 105 ? 7.666 16.136 4.085 1.00 47.28 105 ASN A N 1
ATOM 888 C CA . ASN A 1 105 ? 7.194 17.521 4.127 1.00 47.28 105 ASN A CA 1
ATOM 889 C C . ASN A 1 105 ? 8.248 18.460 4.733 1.00 47.28 105 ASN A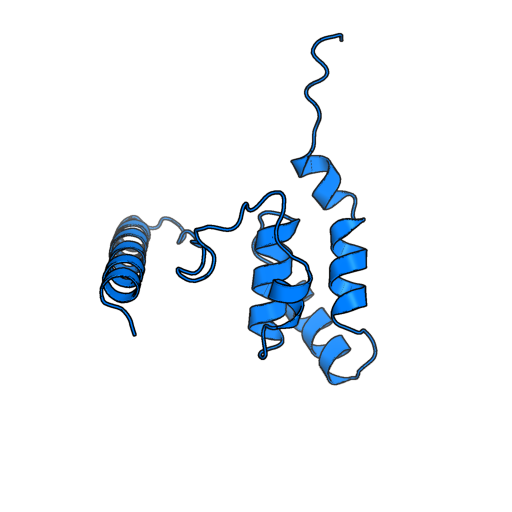 C 1
ATOM 891 O O . ASN A 1 105 ? 7.878 19.408 5.431 1.00 47.28 105 ASN A O 1
ATOM 895 N N . THR A 1 106 ? 9.547 18.222 4.516 1.00 46.16 106 THR A N 1
ATOM 896 C CA . THR A 1 106 ? 10.555 19.247 4.808 1.00 46.16 106 THR A CA 1
ATOM 897 C C . THR A 1 106 ? 10.238 20.475 3.965 1.00 46.16 106 THR A C 1
ATOM 899 O O . THR A 1 106 ? 10.607 20.589 2.800 1.00 46.16 106 THR A O 1
ATOM 902 N N . TYR A 1 107 ? 9.493 21.388 4.583 1.00 47.50 107 TYR A N 1
ATOM 903 C CA . TYR A 1 107 ? 9.370 22.773 4.190 1.00 47.50 107 TYR A CA 1
ATOM 904 C C . TYR A 1 107 ? 10.799 23.258 3.969 1.00 47.50 107 TYR A C 1
ATOM 906 O O . TYR A 1 107 ? 11.600 23.289 4.907 1.00 47.50 107 TYR A O 1
ATOM 914 N N . ILE A 1 108 ? 11.144 23.559 2.721 1.00 46.31 108 ILE A N 1
ATOM 915 C CA . ILE A 1 108 ? 12.350 24.322 2.451 1.00 46.31 108 ILE A CA 1
ATOM 916 C C . ILE A 1 108 ? 12.053 25.706 3.023 1.00 46.31 108 ILE A C 1
ATOM 918 O O . ILE A 1 108 ? 11.253 26.461 2.470 1.00 46.31 108 ILE A O 1
ATOM 922 N N . ASP A 1 109 ? 12.612 25.992 4.194 1.00 51.00 109 ASP A N 1
ATOM 923 C CA . ASP A 1 109 ? 12.612 27.337 4.744 1.00 51.00 109 ASP A CA 1
ATOM 924 C C . ASP A 1 109 ? 13.624 28.158 3.944 1.00 51.00 109 ASP A C 1
ATOM 926 O O . ASP A 1 109 ? 14.831 28.058 4.153 1.00 51.00 109 ASP A O 1
ATOM 930 N N . PHE A 1 110 ? 13.126 28.925 2.976 1.00 58.69 110 PHE A N 1
ATOM 931 C CA . PHE A 1 110 ? 13.944 29.827 2.164 1.00 58.69 110 PHE A CA 1
ATOM 932 C C . PHE A 1 110 ? 14.382 31.090 2.930 1.00 58.69 110 PHE A C 1
ATOM 934 O O . PHE A 1 110 ? 15.043 31.941 2.342 1.00 58.69 110 PHE A O 1
ATOM 941 N N . ASN A 1 111 ? 14.020 31.226 4.213 1.00 56.69 111 ASN A N 1
ATOM 942 C CA . ASN A 1 111 ? 14.332 32.391 5.044 1.00 56.69 111 ASN A CA 1
ATOM 943 C C . ASN A 1 111 ? 15.391 32.114 6.131 1.00 56.69 111 ASN A C 1
ATOM 945 O O . ASN A 1 111 ? 15.489 32.894 7.081 1.00 56.69 111 ASN A O 1
ATOM 949 N N . LYS A 1 112 ? 16.171 31.030 6.019 1.00 44.88 112 LYS A N 1
ATOM 950 C CA . LYS A 1 112 ? 17.357 30.793 6.860 1.00 44.88 112 LYS A CA 1
ATOM 951 C C . LYS A 1 112 ? 18.648 31.272 6.214 1.00 44.88 112 LYS A C 1
ATOM 953 O O . LYS A 1 112 ? 18.825 31.020 5.004 1.00 44.88 112 LYS A O 1
#

Solvent-accessible surface area (backb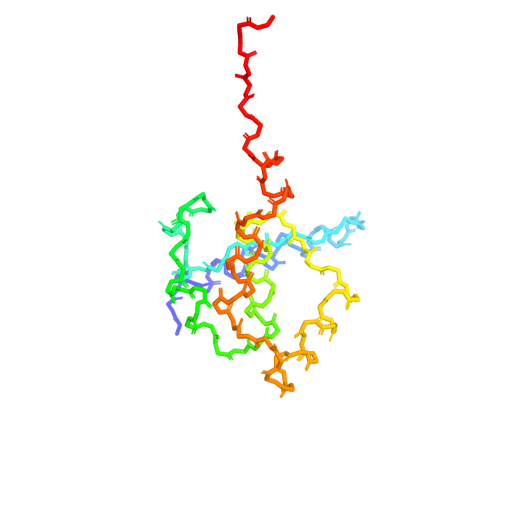one atoms only — not comparable to full-atom values): 6888 Å² total; per-residue (Å²): 132,57,71,68,52,52,54,50,55,51,50,53,52,54,52,36,51,53,30,49,77,68,78,38,79,68,77,89,75,82,57,74,96,46,69,89,52,49,64,89,69,59,60,67,70,64,56,69,66,44,84,51,70,66,62,31,50,44,50,50,32,34,50,66,59,74,38,84,67,51,73,67,63,47,55,53,51,51,50,32,47,76,70,63,76,45,54,72,70,56,52,53,53,51,54,70,70,31,72,73,31,5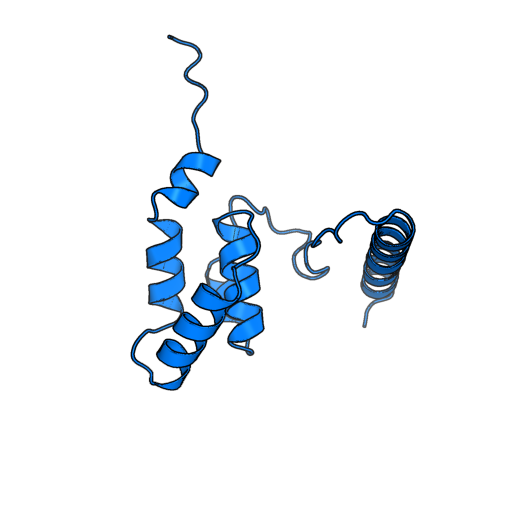0,67,79,60,66,71,80,68,86,87,117

Nearest PDB structures (foldseek):
  3nph-assembly1_B  TM=7.193E-01  e=1.597E+00  Synechocystis sp. PCC 6803
  3pru-assembly4_D  TM=6.929E-01  e=2.423E+00  Synechocystis sp. PCC 6803
  3osj-assembly3_C  TM=4.900E-01  e=1.335E+00  Synechocystis sp. PCC 6803
  5y6p-assembly1_a9  TM=6.758E-01  e=6.286E+00  Griffithsia pacifica
  2l8v-assembly1_A  TM=5.928E-01  e=7.516E+00  Thermosynechococcus vestitus BP-1